Protein AF-B8FSY7-F1 (afdb_monomer)

Structure (mmCIF, N/CA/C/O backbone):
data_AF-B8FSY7-F1
#
_entry.id   AF-B8FSY7-F1
#
loop_
_atom_site.group_PDB
_atom_site.id
_atom_site.type_symbol
_atom_site.label_atom_id
_atom_site.label_alt_id
_atom_site.label_comp_id
_atom_site.label_asym_id
_atom_site.label_entity_id
_atom_site.label_seq_id
_atom_site.pdbx_PDB_ins_code
_atom_site.Cartn_x
_atom_site.Cartn_y
_atom_site.Cartn_z
_atom_site.occupancy
_atom_site.B_iso_or_equiv
_atom_site.auth_seq_id
_atom_site.auth_comp_id
_atom_site.auth_asym_id
_atom_site.auth_atom_id
_atom_site.pdbx_PDB_model_num
ATOM 1 N N . MET A 1 1 ? 25.049 -33.254 -24.070 1.00 56.72 1 MET A N 1
ATOM 2 C CA . MET A 1 1 ? 24.074 -33.109 -22.972 1.00 56.72 1 MET A CA 1
ATOM 3 C C . MET A 1 1 ? 23.242 -31.894 -23.294 1.00 56.72 1 MET A C 1
ATOM 5 O O . MET A 1 1 ? 23.822 -30.861 -23.607 1.00 56.72 1 MET A O 1
ATOM 9 N N . ASP A 1 2 ? 21.927 -32.068 -23.353 1.00 71.31 2 ASP A N 1
ATOM 10 C CA . ASP A 1 2 ? 20.992 -31.018 -23.739 1.00 71.31 2 ASP A CA 1
ATOM 11 C C . ASP A 1 2 ? 20.876 -30.004 -22.596 1.00 71.31 2 ASP A C 1
ATOM 13 O O . ASP A 1 2 ? 20.611 -30.370 -21.452 1.00 71.31 2 ASP A O 1
ATOM 17 N N . ILE A 1 3 ? 21.095 -28.724 -22.890 1.00 72.69 3 ILE A N 1
ATOM 18 C CA . ILE A 1 3 ? 21.056 -27.637 -21.894 1.00 72.69 3 ILE A CA 1
ATOM 19 C C . ILE A 1 3 ? 19.668 -27.567 -21.224 1.00 72.69 3 ILE A C 1
ATOM 21 O O . ILE A 1 3 ? 19.548 -27.182 -20.061 1.00 72.69 3 ILE A O 1
ATOM 25 N N . LYS A 1 4 ? 18.625 -28.006 -21.942 1.00 73.44 4 LYS A N 1
ATOM 26 C CA . LYS A 1 4 ? 17.254 -28.132 -21.435 1.00 73.44 4 LYS A CA 1
ATOM 27 C C . LYS A 1 4 ? 17.110 -29.169 -20.321 1.00 73.44 4 LYS A C 1
ATOM 29 O O . LYS A 1 4 ? 16.491 -28.870 -19.305 1.00 73.44 4 LYS A O 1
ATOM 34 N N . ASP A 1 5 ? 17.727 -30.341 -20.460 1.00 76.50 5 ASP A N 1
ATOM 35 C CA . ASP 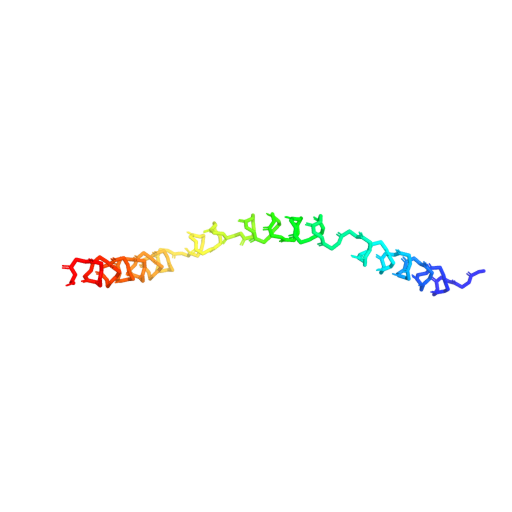A 1 5 ? 17.626 -31.401 -19.447 1.00 76.50 5 ASP A CA 1
ATOM 36 C C . ASP A 1 5 ? 18.299 -30.994 -18.126 1.00 76.50 5 ASP A C 1
ATOM 38 O O . ASP A 1 5 ? 17.846 -31.356 -17.034 1.00 76.50 5 ASP A O 1
ATOM 42 N N . GLU A 1 6 ? 19.379 -30.211 -18.202 1.00 75.00 6 GLU A N 1
ATOM 43 C CA . GLU A 1 6 ? 20.040 -29.671 -17.013 1.00 75.00 6 GLU A CA 1
ATOM 44 C C . GLU A 1 6 ? 19.203 -28.590 -16.319 1.00 75.00 6 GLU A C 1
ATOM 46 O O . GLU A 1 6 ? 19.133 -28.581 -15.083 1.00 75.00 6 GLU A O 1
ATOM 51 N N . GLN A 1 7 ? 18.529 -27.726 -17.087 1.00 76.25 7 GLN A N 1
ATOM 52 C CA . GLN A 1 7 ? 17.600 -26.727 -16.554 1.00 76.25 7 GLN A CA 1
ATOM 53 C C . GLN A 1 7 ? 16.412 -27.388 -15.849 1.00 76.25 7 GLN A C 1
ATOM 55 O O . GLN A 1 7 ? 16.167 -27.091 -14.678 1.00 76.25 7 GLN A O 1
ATOM 60 N N . ASP A 1 8 ? 15.761 -28.362 -16.484 1.00 79.31 8 ASP A N 1
ATOM 61 C CA . ASP A 1 8 ? 14.604 -29.063 -15.913 1.00 79.31 8 ASP A CA 1
ATOM 62 C C . ASP A 1 8 ? 14.964 -29.809 -14.617 1.00 79.31 8 ASP A C 1
ATOM 64 O O . ASP A 1 8 ? 14.214 -29.812 -13.632 1.00 79.31 8 ASP A O 1
ATOM 68 N N . LYS A 1 9 ? 16.154 -30.421 -14.562 1.00 80.44 9 LYS A N 1
ATOM 69 C CA . LYS A 1 9 ? 16.654 -31.099 -13.354 1.00 80.44 9 LYS A CA 1
ATOM 70 C C . LYS A 1 9 ? 17.029 -30.115 -12.243 1.00 80.44 9 LYS A C 1
ATOM 72 O O . LYS A 1 9 ? 16.998 -30.466 -11.060 1.00 80.44 9 LYS A O 1
ATOM 77 N N . HIS A 1 10 ? 17.431 -28.900 -12.594 1.00 77.62 10 HIS A N 1
ATOM 78 C CA . HIS A 1 10 ? 17.726 -27.848 -11.630 1.00 77.62 10 HIS A CA 1
ATOM 79 C C . HIS A 1 10 ? 16.439 -27.226 -11.066 1.00 77.62 10 HIS A C 1
ATOM 81 O O . HIS A 1 10 ? 16.343 -27.017 -9.856 1.00 77.62 10 HIS A O 1
ATOM 87 N N . GLU A 1 11 ? 15.418 -27.020 -11.899 1.00 77.06 11 GLU A N 1
ATOM 88 C CA . GLU A 1 11 ? 14.107 -26.525 -11.467 1.00 77.06 11 GLU A CA 1
ATOM 89 C C . GLU A 1 11 ? 13.373 -27.510 -10.556 1.00 77.06 11 GLU A C 1
ATOM 91 O O . GLU A 1 11 ? 12.861 -27.108 -9.509 1.00 77.06 11 GLU A O 1
ATOM 96 N N . LYS A 1 12 ? 13.392 -28.811 -10.877 1.00 81.69 12 LYS A N 1
ATOM 97 C CA . LYS A 1 12 ? 12.810 -29.847 -10.005 1.00 81.69 12 LYS A CA 1
ATOM 98 C C . LYS A 1 12 ? 13.442 -29.854 -8.614 1.00 81.69 12 LYS A C 1
ATOM 100 O O . LYS A 1 12 ? 12.723 -29.862 -7.619 1.00 81.69 12 LYS A O 1
ATOM 105 N N . ARG A 1 13 ? 14.775 -29.761 -8.536 1.00 80.19 13 ARG A N 1
ATOM 106 C CA . ARG A 1 13 ? 15.500 -29.694 -7.255 1.00 80.19 13 ARG A CA 1
ATOM 107 C C . ARG A 1 13 ? 15.142 -28.448 -6.449 1.00 80.19 13 ARG A C 1
ATOM 109 O O . ARG A 1 13 ? 14.904 -28.559 -5.251 1.00 80.19 13 ARG A O 1
ATOM 116 N N . LYS A 1 14 ? 15.031 -27.288 -7.106 1.00 74.62 14 LYS A N 1
ATOM 117 C CA . LYS A 1 14 ? 14.548 -26.063 -6.454 1.00 74.62 14 LYS A CA 1
ATOM 118 C C . LYS A 1 14 ? 13.133 -26.243 -5.906 1.00 74.62 14 LYS A C 1
ATOM 120 O O . LYS A 1 14 ? 12.887 -25.875 -4.767 1.00 74.62 14 LYS A O 1
ATOM 125 N N . ARG A 1 15 ? 12.219 -26.854 -6.670 1.00 77.56 15 ARG A N 1
ATOM 126 C CA . ARG A 1 15 ? 10.833 -27.133 -6.244 1.00 77.56 15 ARG A CA 1
ATOM 127 C C . ARG A 1 15 ? 10.754 -28.051 -5.026 1.00 77.56 15 ARG A C 1
ATOM 129 O O . ARG A 1 15 ? 10.010 -27.757 -4.098 1.00 77.56 15 ARG A O 1
ATOM 136 N N . GLU A 1 16 ? 11.543 -29.118 -4.998 1.00 80.38 16 GLU A N 1
ATOM 137 C CA . GLU A 1 16 ? 11.619 -30.022 -3.843 1.00 80.38 16 GLU A CA 1
ATOM 138 C C . GLU A 1 16 ? 12.186 -29.327 -2.597 1.00 80.38 16 GLU A C 1
ATOM 140 O O . GLU A 1 16 ? 11.760 -29.595 -1.473 1.00 80.38 16 GLU A O 1
ATOM 145 N N . GLU A 1 17 ? 13.141 -28.415 -2.774 1.00 73.12 17 GLU A N 1
ATOM 146 C CA . GLU A 1 17 ? 13.673 -27.605 -1.680 1.00 73.12 17 GLU A CA 1
ATOM 147 C C . GLU A 1 17 ? 12.662 -26.547 -1.200 1.00 73.12 17 GLU A C 1
ATOM 149 O O . GLU A 1 17 ? 12.515 -26.350 0.011 1.00 73.12 17 GLU A O 1
ATOM 154 N N . TYR A 1 18 ? 11.895 -25.948 -2.123 1.00 69.62 18 TYR A N 1
ATOM 155 C CA . TYR A 1 18 ? 10.779 -25.046 -1.817 1.00 69.62 18 TYR A CA 1
ATOM 156 C C . TYR A 1 18 ? 9.702 -25.735 -0.967 1.00 69.62 18 TYR A C 1
ATOM 158 O O . TYR A 1 18 ? 9.220 -25.139 -0.004 1.00 69.62 18 TYR A O 1
ATOM 166 N N . GLU A 1 19 ? 9.357 -26.991 -1.268 1.00 72.44 19 GLU A N 1
ATOM 167 C CA . GLU A 1 19 ? 8.383 -27.763 -0.482 1.00 72.44 19 GLU A CA 1
ATOM 168 C C . GLU A 1 19 ? 8.916 -28.161 0.906 1.00 72.44 19 GLU A C 1
ATOM 170 O O . GLU A 1 19 ? 8.149 -28.218 1.865 1.00 72.44 19 GLU A O 1
ATOM 175 N N . LYS A 1 20 ? 10.230 -28.387 1.056 1.00 80.12 20 LYS A N 1
ATOM 176 C CA . LYS A 1 20 ? 10.843 -28.749 2.349 1.00 80.12 20 LYS A CA 1
ATOM 177 C C . LYS A 1 20 ? 10.975 -27.573 3.316 1.00 80.12 20 LYS A C 1
ATOM 179 O O . LYS A 1 20 ? 10.968 -27.783 4.528 1.00 80.12 20 LYS A O 1
ATOM 184 N N . LYS A 1 21 ? 11.154 -26.348 2.809 1.00 78.00 21 LYS A N 1
ATOM 185 C CA . LYS A 1 21 ? 11.422 -25.148 3.626 1.00 78.00 21 LYS A CA 1
ATOM 186 C C 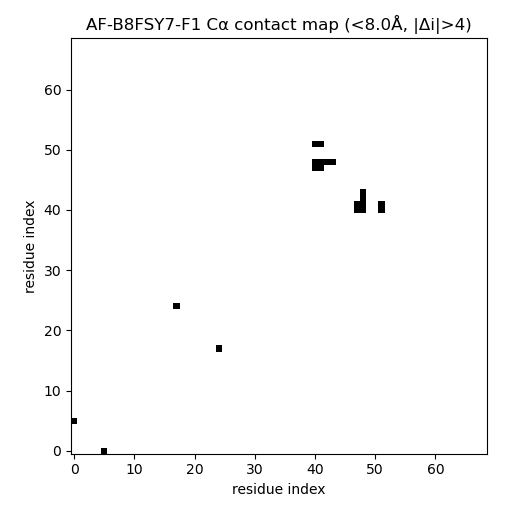. LYS A 1 21 ? 10.513 -23.966 3.257 1.00 78.00 21 LYS A C 1
ATOM 188 O O . LYS A 1 21 ? 11.012 -22.860 3.022 1.00 78.00 21 LYS A O 1
ATOM 193 N N . PRO A 1 22 ? 9.179 -24.146 3.278 1.00 70.50 22 PRO A N 1
ATOM 194 C CA . PRO A 1 22 ? 8.235 -23.115 2.852 1.00 70.50 22 PRO A CA 1
ATOM 195 C C . PRO A 1 22 ? 8.366 -21.843 3.693 1.00 70.50 22 PRO A C 1
ATOM 197 O O . PRO A 1 22 ? 8.284 -20.738 3.170 1.00 70.50 22 PRO A O 1
ATOM 200 N N . MET A 1 23 ? 8.653 -21.994 4.988 1.00 75.75 23 MET A N 1
ATOM 201 C CA . MET A 1 23 ? 8.712 -20.878 5.931 1.00 75.75 23 MET A CA 1
ATOM 202 C C . MET A 1 23 ? 9.986 -20.034 5.813 1.00 75.75 23 MET A C 1
ATOM 204 O O . MET A 1 23 ? 9.934 -18.830 6.035 1.00 75.75 23 MET A O 1
ATOM 208 N N . ILE A 1 24 ? 11.109 -20.630 5.398 1.00 74.31 24 ILE A N 1
ATOM 209 C CA . ILE A 1 24 ? 12.358 -19.890 5.155 1.00 74.31 24 ILE A CA 1
ATOM 210 C C . ILE A 1 24 ? 12.231 -19.073 3.871 1.00 74.31 24 ILE A C 1
ATOM 212 O O . ILE A 1 24 ? 12.584 -17.901 3.861 1.00 74.31 24 ILE A O 1
ATOM 216 N N . ASN A 1 25 ? 11.665 -19.656 2.812 1.00 68.56 25 ASN A N 1
ATOM 217 C CA . ASN A 1 25 ? 11.436 -18.930 1.566 1.00 68.56 25 ASN A CA 1
ATOM 218 C C . ASN A 1 25 ? 10.309 -17.894 1.690 1.00 68.56 25 ASN A C 1
ATOM 220 O O . ASN A 1 25 ? 10.365 -16.858 1.039 1.00 68.56 25 ASN A O 1
ATOM 224 N N . PHE A 1 26 ? 9.299 -18.138 2.532 1.00 74.25 26 PHE A N 1
ATOM 225 C CA . PHE A 1 26 ? 8.295 -17.131 2.876 1.00 74.25 26 PHE A CA 1
ATOM 226 C C . PHE A 1 26 ? 8.934 -15.967 3.627 1.00 74.25 26 PHE A C 1
ATOM 228 O O . PHE A 1 26 ? 8.727 -14.825 3.242 1.00 74.25 26 PHE A O 1
ATOM 235 N N . ALA A 1 27 ? 9.760 -16.245 4.638 1.00 74.50 27 ALA A N 1
ATOM 236 C CA . ALA A 1 27 ? 10.503 -15.210 5.343 1.00 74.50 27 ALA A CA 1
ATOM 237 C C . ALA A 1 27 ? 11.446 -14.449 4.403 1.00 74.50 27 ALA A C 1
ATOM 239 O O . ALA A 1 27 ? 11.508 -13.234 4.497 1.00 74.50 27 ALA A O 1
ATOM 240 N N . ASP A 1 28 ? 12.115 -15.117 3.462 1.00 73.75 28 ASP A N 1
ATOM 241 C CA . ASP A 1 28 ? 12.977 -14.466 2.470 1.00 73.75 28 ASP A CA 1
ATOM 242 C C . ASP A 1 28 ? 12.174 -13.646 1.446 1.00 73.75 28 ASP A C 1
ATOM 244 O O . ASP A 1 28 ? 12.524 -12.512 1.138 1.00 73.75 28 ASP A O 1
ATOM 248 N N . SER A 1 29 ? 11.030 -14.161 0.988 1.00 70.31 29 SER A N 1
ATOM 249 C CA . SER A 1 29 ? 10.112 -13.451 0.087 1.00 70.31 29 SER A CA 1
ATOM 250 C C . SER A 1 29 ? 9.480 -12.242 0.767 1.00 70.31 29 SER A C 1
ATOM 252 O O . SER A 1 29 ? 9.388 -11.189 0.152 1.00 70.31 29 SER A O 1
ATOM 254 N N . VAL A 1 30 ? 9.081 -12.364 2.037 1.00 69.38 30 VAL A N 1
ATOM 255 C CA . VAL A 1 30 ? 8.578 -11.256 2.856 1.00 69.38 30 VAL A CA 1
ATOM 256 C C . VAL A 1 30 ? 9.703 -10.285 3.164 1.00 69.38 30 VAL A C 1
ATOM 258 O O . VAL A 1 30 ? 9.500 -9.098 2.999 1.00 69.38 30 VAL A O 1
ATOM 261 N N . ASN A 1 31 ? 10.899 -10.740 3.528 1.00 69.50 31 ASN A N 1
ATOM 262 C CA . ASN A 1 31 ? 12.049 -9.872 3.764 1.00 69.50 31 ASN A CA 1
ATOM 263 C C . ASN A 1 31 ? 12.404 -9.084 2.495 1.00 69.50 31 ASN A C 1
ATOM 265 O O . ASN A 1 31 ? 12.603 -7.877 2.559 1.00 69.50 31 ASN A O 1
ATOM 269 N N . ARG A 1 32 ? 12.376 -9.726 1.322 1.00 63.88 32 ARG A N 1
ATOM 270 C CA . ARG A 1 32 ? 12.606 -9.092 0.017 1.00 63.88 32 ARG A CA 1
ATOM 271 C C . ARG A 1 32 ? 11.440 -8.212 -0.445 1.00 63.88 32 ARG A C 1
ATOM 273 O O . ARG A 1 32 ? 11.686 -7.211 -1.105 1.00 63.88 32 ARG A O 1
ATOM 280 N N . ALA A 1 33 ? 10.196 -8.544 -0.097 1.00 63.78 33 ALA A N 1
ATOM 281 C CA . ALA A 1 33 ? 9.006 -7.743 -0.403 1.00 63.78 33 ALA A CA 1
ATOM 282 C C . ALA A 1 33 ? 8.818 -6.564 0.565 1.00 63.78 33 ALA A C 1
ATOM 284 O O . ALA A 1 33 ? 8.334 -5.515 0.164 1.00 63.78 33 ALA A O 1
ATOM 285 N N . GLN A 1 34 ? 9.253 -6.695 1.816 1.00 57.19 34 GLN A N 1
ATOM 286 C CA . GLN A 1 34 ? 9.247 -5.649 2.839 1.00 57.19 34 GLN A CA 1
ATOM 287 C C . GLN A 1 34 ? 10.444 -4.699 2.650 1.00 57.19 34 GLN A C 1
ATOM 289 O O . GLN A 1 34 ? 10.310 -3.498 2.874 1.00 57.19 34 GLN A O 1
ATOM 294 N N . PHE A 1 35 ? 11.571 -5.196 2.114 1.00 52.56 35 PHE A N 1
ATOM 295 C CA . PHE A 1 35 ? 12.599 -4.370 1.457 1.00 52.56 35 PHE A CA 1
ATOM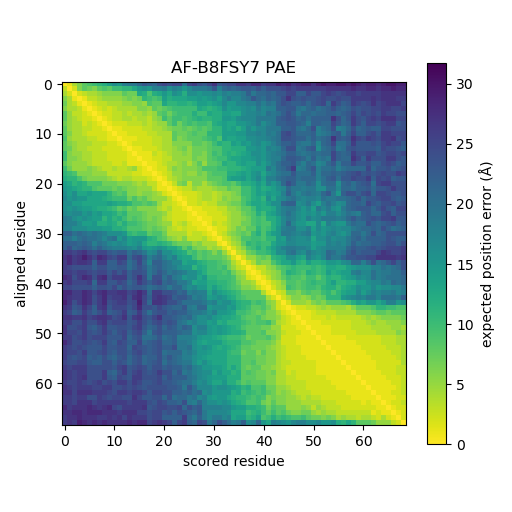 296 C C . PHE A 1 35 ? 12.191 -3.885 0.055 1.00 52.56 35 PHE A C 1
ATOM 298 O O . PHE A 1 35 ? 12.855 -3.018 -0.515 1.00 52.56 35 PHE A O 1
ATOM 305 N N . GLY A 1 36 ? 11.089 -4.408 -0.482 1.00 54.53 36 GLY A N 1
ATOM 306 C CA . GLY A 1 36 ? 10.438 -4.002 -1.722 1.00 54.53 36 GLY A CA 1
ATOM 307 C C . GLY A 1 36 ? 9.646 -2.710 -1.544 1.00 54.53 36 GLY A C 1
ATOM 308 O O . GLY A 1 36 ? 8.428 -2.683 -1.644 1.00 54.53 36 GLY A O 1
ATOM 309 N N . ASP A 1 37 ? 10.382 -1.629 -1.312 1.00 60.75 37 ASP A N 1
ATOM 310 C CA . ASP A 1 37 ? 10.043 -0.295 -1.799 1.00 60.75 37 ASP A CA 1
ATOM 311 C C . ASP A 1 37 ? 8.870 0.466 -1.146 1.00 60.75 37 ASP A C 1
ATOM 313 O O . ASP A 1 37 ? 8.103 1.182 -1.790 1.00 60.75 37 ASP A O 1
ATOM 317 N N . LEU A 1 38 ? 8.835 0.478 0.189 1.00 55.66 38 LEU A N 1
ATOM 318 C CA . LEU A 1 38 ? 8.225 1.597 0.935 1.00 55.66 38 LEU A CA 1
ATOM 319 C C . LEU A 1 38 ? 8.906 2.939 0.576 1.00 55.66 38 LEU A C 1
ATOM 321 O O . LEU A 1 38 ? 8.287 4.007 0.580 1.00 55.66 38 LEU A O 1
ATOM 3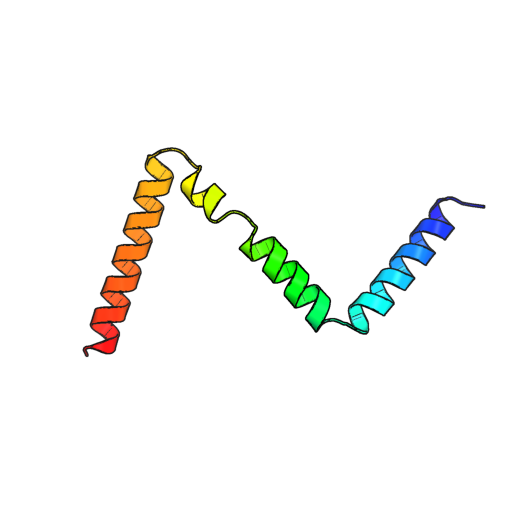25 N N . ARG A 1 39 ? 10.187 2.860 0.191 1.00 54.09 39 ARG A N 1
ATOM 326 C CA . ARG A 1 39 ? 10.910 3.947 -0.466 1.00 54.09 39 ARG A CA 1
ATOM 327 C C . ARG A 1 39 ? 10.328 4.274 -1.836 1.00 54.09 39 ARG A C 1
ATOM 329 O O . ARG A 1 39 ? 10.146 5.439 -2.081 1.00 54.09 39 ARG A O 1
ATOM 336 N N . GLY A 1 40 ? 9.913 3.325 -2.656 1.00 59.91 40 GLY A N 1
ATOM 337 C CA . GLY A 1 40 ? 9.298 3.530 -3.977 1.00 59.91 40 GLY A CA 1
ATOM 338 C C . GLY A 1 40 ? 7.991 4.288 -3.951 1.00 59.91 40 GLY A C 1
ATOM 339 O O . GLY A 1 40 ? 7.772 5.198 -4.751 1.00 59.91 40 GLY A O 1
ATOM 340 N N . LEU A 1 41 ? 7.146 3.970 -2.968 1.00 59.19 41 LEU A N 1
ATOM 341 C CA . LEU A 1 41 ? 5.933 4.742 -2.695 1.00 59.19 41 LEU A CA 1
ATOM 342 C C . LEU A 1 41 ? 6.240 6.194 -2.299 1.00 59.19 41 LEU A C 1
ATOM 344 O O . LEU A 1 41 ? 5.477 7.092 -2.649 1.00 59.19 41 LEU A O 1
ATOM 348 N N . THR A 1 42 ? 7.362 6.431 -1.612 1.00 56.44 42 THR A N 1
ATOM 349 C CA . THR A 1 42 ? 7.822 7.771 -1.201 1.00 56.44 42 THR A CA 1
ATOM 350 C C . THR A 1 42 ? 8.833 8.415 -2.167 1.00 56.44 42 THR A C 1
ATOM 352 O O . THR A 1 42 ? 9.131 9.596 -2.034 1.00 56.44 42 THR A O 1
ATOM 355 N N . GLN A 1 43 ? 9.333 7.664 -3.151 1.00 59.75 43 GLN A N 1
ATOM 356 C CA . GLN A 1 43 ? 10.291 8.055 -4.191 1.00 59.75 43 GLN A CA 1
ATOM 357 C C . GLN A 1 43 ? 9.566 8.479 -5.471 1.00 59.75 43 GLN A C 1
ATOM 359 O O . GLN A 1 4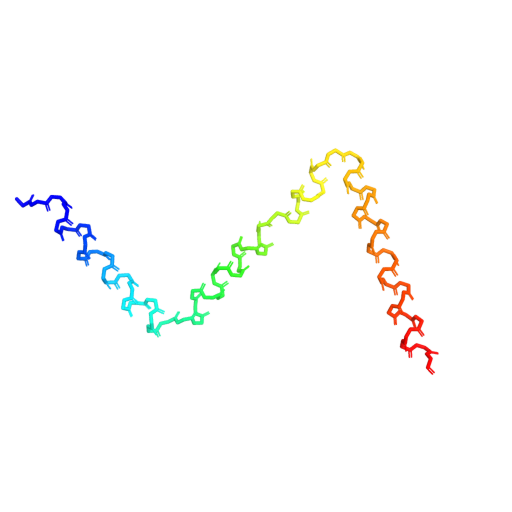3 ? 10.147 9.161 -6.316 1.00 59.75 43 GLN A O 1
ATOM 364 N N . GLY A 1 44 ? 8.279 8.142 -5.599 1.00 65.50 44 GLY A N 1
ATOM 365 C CA . GLY A 1 44 ? 7.372 8.903 -6.448 1.00 65.50 44 GLY A CA 1
ATOM 366 C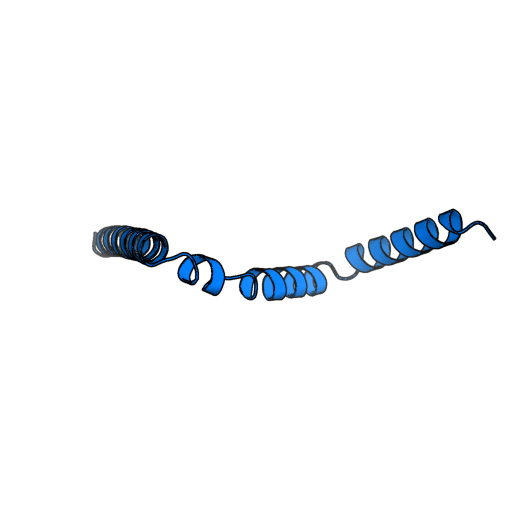 C . GLY A 1 44 ? 7.389 10.375 -6.031 1.00 65.50 44 GLY A C 1
ATOM 367 O O . GLY A 1 44 ? 7.472 10.683 -4.845 1.00 65.50 44 GLY A O 1
ATOM 368 N N . GLY A 1 45 ? 7.342 11.288 -7.006 1.00 73.31 45 GLY A N 1
ATOM 369 C CA . GLY A 1 45 ? 7.426 12.730 -6.754 1.00 73.31 45 GLY A CA 1
ATOM 370 C C . GLY A 1 45 ? 6.418 13.233 -5.710 1.00 73.31 45 GLY A C 1
ATOM 371 O O . GLY A 1 45 ? 5.478 12.530 -5.350 1.00 73.31 45 GLY A O 1
ATOM 372 N N . CYS A 1 46 ? 6.592 14.480 -5.263 1.00 77.00 46 CYS A N 1
ATOM 373 C CA . CYS A 1 46 ? 5.870 15.115 -4.145 1.00 77.00 46 CYS A CA 1
ATOM 374 C C . CYS A 1 46 ? 4.371 14.743 -4.025 1.00 77.00 46 CYS A C 1
ATOM 376 O O . CYS A 1 46 ? 3.878 14.481 -2.931 1.00 77.00 46 CYS A O 1
ATOM 378 N N . LEU A 1 47 ? 3.655 14.632 -5.149 1.00 79.06 47 LEU A N 1
ATOM 379 C CA . LEU A 1 47 ? 2.246 14.233 -5.190 1.00 79.06 47 LEU A CA 1
ATOM 380 C C . LEU A 1 47 ? 1.979 12.837 -4.603 1.00 79.06 47 LEU A C 1
ATOM 382 O O . LEU A 1 47 ? 1.080 12.699 -3.778 1.00 79.06 47 LEU A O 1
ATOM 386 N N . ASN A 1 48 ? 2.759 11.816 -4.967 1.00 80.75 48 ASN A N 1
ATOM 387 C CA . ASN A 1 48 ? 2.575 10.453 -4.450 1.00 80.75 48 ASN A CA 1
ATOM 388 C C . ASN A 1 48 ? 2.795 10.394 -2.939 1.00 80.75 48 ASN A C 1
ATOM 390 O O . ASN A 1 48 ? 2.054 9.717 -2.224 1.00 80.75 48 ASN A O 1
ATOM 394 N N . GLN A 1 49 ? 3.777 11.146 -2.447 1.00 82.00 49 GLN A N 1
ATOM 395 C CA . GLN A 1 49 ? 4.045 11.250 -1.021 1.00 82.00 49 GLN A CA 1
ATOM 396 C C . GLN A 1 49 ? 2.874 11.915 -0.280 1.00 82.00 49 GLN A C 1
ATOM 398 O O . GLN A 1 49 ? 2.464 11.423 0.773 1.00 82.00 49 GLN A O 1
ATOM 403 N N . ILE A 1 50 ? 2.283 12.975 -0.845 1.00 85.62 50 ILE A N 1
ATOM 404 C CA . ILE A 1 50 ? 1.096 13.635 -0.279 1.00 85.62 50 ILE A CA 1
ATOM 405 C C . ILE A 1 50 ? -0.091 12.667 -0.239 1.00 85.62 50 ILE A C 1
ATOM 407 O O . ILE A 1 50 ? -0.674 12.478 0.827 1.00 85.62 50 ILE A O 1
ATOM 411 N N . PHE A 1 51 ? -0.420 12.004 -1.353 1.00 87.50 51 PHE A N 1
ATOM 412 C CA . PHE A 1 51 ? -1.532 11.046 -1.406 1.00 87.50 51 PHE A CA 1
ATOM 413 C C . PHE A 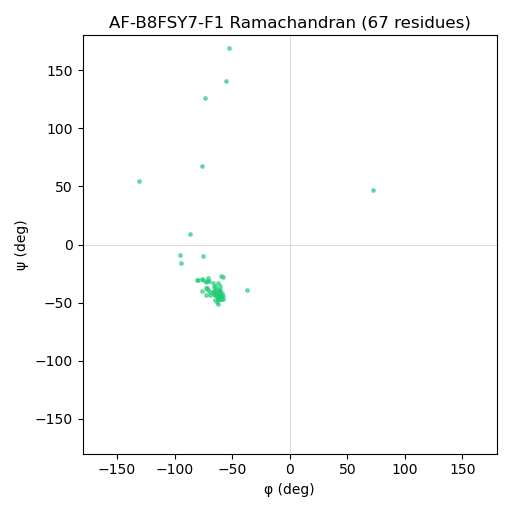1 51 ? -1.360 9.908 -0.399 1.00 87.50 51 PHE A C 1
ATOM 415 O O . PHE A 1 51 ? -2.283 9.610 0.359 1.00 87.50 51 PHE A O 1
ATOM 422 N N . THR A 1 52 ? -0.164 9.321 -0.339 1.00 86.38 52 THR A N 1
ATOM 423 C CA . THR A 1 52 ? 0.146 8.240 0.607 1.00 86.38 52 THR A CA 1
ATOM 424 C C . THR A 1 52 ? -0.026 8.715 2.051 1.00 86.38 52 THR A C 1
ATOM 426 O O . THR A 1 52 ? -0.652 8.033 2.859 1.00 86.38 52 THR A O 1
ATOM 429 N N . THR A 1 53 ? 0.455 9.920 2.370 1.00 87.75 53 THR A N 1
ATOM 430 C CA . THR A 1 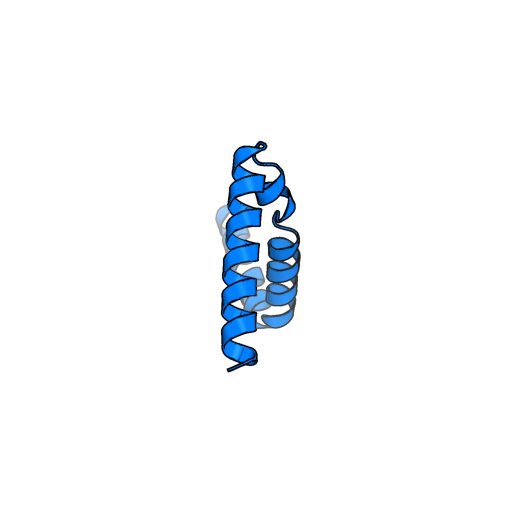53 ? 0.342 10.498 3.717 1.00 87.75 53 THR A CA 1
ATOM 431 C C . THR A 1 53 ? -1.115 10.754 4.108 1.00 87.75 53 THR A C 1
ATOM 433 O O . THR A 1 53 ? -1.522 10.415 5.217 1.00 87.75 53 THR A O 1
ATOM 436 N N . VAL A 1 54 ? -1.927 11.300 3.197 1.00 94.44 54 VAL A N 1
ATOM 437 C CA . VAL A 1 54 ? -3.354 11.562 3.445 1.00 94.44 54 VAL A CA 1
ATOM 438 C C . VAL A 1 54 ? -4.109 10.263 3.724 1.00 94.44 54 VAL A C 1
ATOM 440 O O . VAL A 1 54 ? -4.865 10.200 4.692 1.00 94.44 54 VAL A O 1
ATOM 443 N N . ILE A 1 55 ? -3.873 9.213 2.931 1.00 94.00 55 ILE A N 1
ATOM 444 C CA . ILE A 1 55 ? -4.516 7.906 3.131 1.00 94.00 55 ILE A CA 1
ATOM 445 C C . ILE A 1 55 ? -4.177 7.347 4.517 1.00 94.00 55 ILE A C 1
ATOM 447 O O . ILE A 1 55 ? -5.075 6.906 5.234 1.00 94.00 55 ILE A O 1
ATOM 451 N N . ILE A 1 56 ? -2.905 7.418 4.925 1.00 93.50 56 ILE A N 1
ATOM 452 C CA . ILE A 1 56 ? -2.465 6.957 6.248 1.00 93.50 56 ILE A CA 1
ATOM 453 C C . ILE A 1 56 ? -3.195 7.718 7.362 1.00 93.50 56 ILE A C 1
ATOM 455 O O . ILE A 1 56 ? -3.722 7.090 8.279 1.00 93.50 56 ILE A O 1
ATOM 459 N N . ILE A 1 57 ? -3.282 9.050 7.275 1.00 96.00 57 ILE A N 1
ATOM 460 C CA . ILE A 1 57 ? -3.969 9.875 8.282 1.00 96.00 57 ILE A CA 1
ATOM 461 C C . ILE A 1 57 ? -5.449 9.496 8.388 1.00 96.00 57 ILE A C 1
ATOM 463 O O . ILE A 1 57 ? -5.960 9.329 9.494 1.00 96.00 57 ILE A O 1
ATOM 467 N N . VAL A 1 58 ? -6.133 9.325 7.254 1.00 96.50 58 VAL A N 1
ATOM 468 C CA . VAL A 1 58 ? -7.556 8.960 7.220 1.00 96.50 58 VAL A CA 1
ATOM 469 C C . VAL A 1 58 ? -7.784 7.596 7.872 1.00 96.50 58 VAL A C 1
ATOM 471 O O . VAL A 1 58 ? -8.656 7.464 8.730 1.00 96.50 58 VAL A O 1
ATOM 474 N N . VAL A 1 59 ? -6.977 6.591 7.523 1.00 96.56 59 VAL A N 1
ATOM 475 C CA . VAL A 1 59 ? -7.074 5.246 8.111 1.00 96.56 59 VAL A CA 1
ATOM 476 C C . VAL A 1 59 ? -6.830 5.290 9.619 1.00 96.56 59 VAL A C 1
ATOM 478 O O . VAL A 1 59 ? -7.622 4.733 10.378 1.00 96.56 59 VAL A O 1
ATOM 481 N N . LEU A 1 60 ? -5.785 5.988 10.071 1.00 95.69 60 LEU A N 1
ATOM 482 C CA . LEU A 1 60 ? -5.488 6.136 11.498 1.00 95.69 60 LEU A CA 1
ATOM 483 C C . LEU A 1 60 ? -6.613 6.851 12.249 1.00 95.69 60 LEU A C 1
ATOM 485 O O . LEU A 1 60 ? -6.960 6.438 13.353 1.00 95.69 60 LEU A O 1
ATOM 489 N N . PHE A 1 61 ? -7.214 7.881 11.650 1.00 95.88 61 PHE A N 1
ATOM 490 C CA . PHE A 1 61 ? -8.348 8.590 12.235 1.00 95.88 61 PHE A CA 1
ATOM 491 C C . PHE A 1 61 ? -9.563 7.673 12.410 1.00 95.88 61 PHE A C 1
ATOM 493 O O . PHE A 1 61 ? -10.156 7.640 13.488 1.00 95.88 61 PHE A O 1
ATOM 500 N N . PHE A 1 62 ? -9.907 6.885 11.388 1.00 95.69 62 PHE A N 1
ATOM 501 C CA . PHE A 1 62 ? -11.005 5.921 11.480 1.00 95.69 62 PHE A CA 1
ATOM 502 C C . PHE A 1 62 ? -10.733 4.826 12.512 1.00 95.69 62 PHE A C 1
ATOM 504 O O . PHE A 1 62 ? -11.624 4.503 13.293 1.00 95.69 62 PHE A O 1
ATOM 511 N N . LEU A 1 63 ? -9.510 4.291 12.556 1.00 95.69 63 LEU A N 1
ATOM 512 C CA . LEU A 1 63 ? -9.110 3.308 13.564 1.00 95.69 63 LEU A CA 1
ATOM 513 C C . LEU A 1 63 ? -9.208 3.888 14.974 1.00 95.69 63 LEU A C 1
ATOM 515 O O . LEU A 1 63 ? -9.757 3.245 15.863 1.00 95.69 63 LEU A O 1
ATOM 519 N N . PHE A 1 64 ? -8.733 5.118 15.174 1.00 95.19 64 PHE A N 1
ATOM 520 C CA . PHE A 1 64 ? -8.846 5.803 16.455 1.00 95.19 64 PHE A CA 1
ATOM 521 C C . PHE A 1 64 ? -10.311 5.988 16.854 1.00 95.19 64 PHE A C 1
ATOM 523 O O . PHE A 1 64 ? -10.674 5.692 17.987 1.00 95.19 64 PHE A O 1
ATOM 530 N N . GLN A 1 65 ? -11.175 6.422 15.935 1.00 93.69 65 GLN A N 1
ATOM 531 C CA . GLN A 1 65 ? -12.593 6.583 16.249 1.00 93.69 65 GLN A CA 1
ATOM 532 C C . GLN A 1 65 ? -13.285 5.248 16.547 1.00 93.69 65 GLN A C 1
ATOM 534 O O . GLN A 1 65 ? -14.131 5.191 17.429 1.00 93.69 65 GLN A O 1
ATOM 539 N N . PHE A 1 66 ? -12.912 4.181 15.838 1.00 92.81 66 PHE A N 1
ATOM 540 C CA . PHE A 1 66 ? -13.437 2.838 16.068 1.00 92.81 66 PHE A CA 1
ATOM 541 C C . PHE A 1 66 ? -13.019 2.272 17.429 1.00 92.81 66 PHE A C 1
ATOM 543 O O . PHE A 1 66 ? -13.831 1.645 18.092 1.00 92.81 66 PHE A O 1
ATOM 550 N N . ILE A 1 67 ? -11.772 2.502 17.852 1.00 94.12 67 ILE A N 1
ATOM 551 C CA . ILE A 1 67 ? -11.254 2.023 19.143 1.00 94.12 67 ILE A CA 1
ATOM 552 C C . ILE A 1 67 ? -11.843 2.814 20.319 1.00 94.12 67 ILE A C 1
ATOM 554 O O . ILE A 1 67 ? -12.085 2.244 21.376 1.00 94.12 67 ILE A O 1
ATOM 558 N N . ASN A 1 68 ? -12.044 4.125 20.157 1.00 88.31 68 ASN A N 1
ATOM 559 C CA . ASN A 1 68 ? -12.578 4.992 21.217 1.00 88.31 68 ASN A CA 1
ATOM 560 C C . ASN A 1 68 ? -14.115 5.029 21.267 1.00 88.31 68 ASN A C 1
ATOM 562 O O . ASN A 1 68 ? -14.682 5.868 21.970 1.00 88.31 68 ASN A O 1
ATOM 566 N N . LYS A 1 69 ? -14.779 4.164 20.504 1.00 69.81 69 LYS A N 1
ATOM 567 C CA . LYS A 1 69 ? -16.227 3.988 20.499 1.00 69.81 69 LYS A CA 1
ATOM 568 C C . LYS A 1 69 ? -16.603 2.745 21.292 1.00 69.81 69 LYS A C 1
ATOM 570 O O . LYS A 1 69 ? -17.595 2.845 22.046 1.00 69.81 69 LYS A O 1
#

InterPro domains:
  IPR045946 Protein of unknown function DUF6366 [PF19893] (8-66)

Organism: Desulfitobacterium hafniense (strain DSM 10664 / DCB-2) (NCBI:txid272564)

Radius of gyration: 21.47 Å; Cα contacts (8 Å, |Δi|>4): 10; chains: 1; bounding box: 40×48×45 Å

Mean predicted aligned error: 14.06 Å

pLDDT: mean 76.74, std 12.43, range [52.56, 96.56]

Foldseek 3Di:
DDPVVVVVVVVVVVVVVCVVCVPVVVVVVCVVVVVVPPVVQVVPPPVSVVVVVVVVVVVVVVVVVVVVD

Sequence (69 aa):
MDIKDEQDKHEKRKREEYEKKPMINFADSVNRAQFGDLRGLTQGGCLNQIFTTVIIIVVLFFLFQFINK

Solvent-accessible surface area (backbone atoms only — not comparable to full-atom values): 3937 Å² total; per-residue (Å²): 134,62,73,63,62,56,49,55,57,49,51,52,52,51,52,57,50,46,72,74,39,52,66,60,54,46,50,49,51,46,5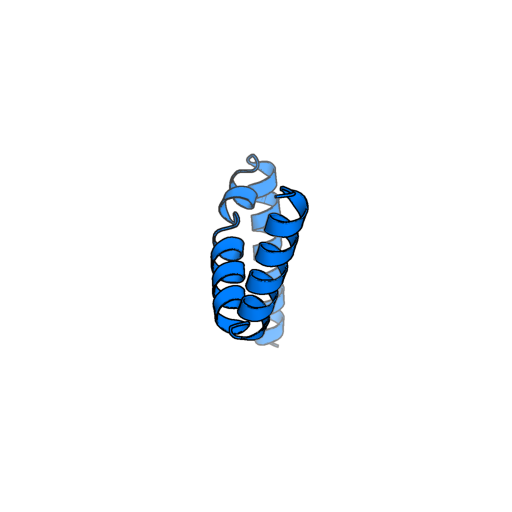1,54,50,67,68,54,40,71,58,53,54,55,66,38,59,74,66,44,36,50,54,53,51,51,53,52,52,53,54,52,51,52,52,51,54,63,73,77,102

Secondary structure (DSSP, 8-state):
--HHHHHHHHHHHHHHHHHH-HHHHHHHHHHHHHSS-HHHHHHS-HHHHHHHHHHHHHHHHHHHHHHT-